Protein AF-A0A2S5E8S1-F1 (afdb_monomer)

Secondary structure (DSSP, 8-state):
-HHHHHHHHHHHHHHTT-HHHHHHHHHHHHTHHHHHHHHHH---THHHHHHHHHHHHHHHHGGG-SSHHHHHHHHHHHHTT------

Organism: NCBI:txid1122953

Foldseek 3Di:
DVVVVLVVVLVVQVVVPPVVSVVVNVVCVVCVVVVVVCVVPVDDCVVVVVLVVVLVVLVVVVPPPPDPVVSVVVSCVVPVPDDPDDD

pLDDT: mean 87.03, std 10.46, range [59.59, 97.81]

Radius of gyration: 21.5 Å; Cα contacts (8 Å, |Δi|>4): 27; chains: 1; bounding box: 50×13×66 Å

InterPro domains:
  IPR002560 Transposase IS204/IS1001/IS1096/IS1165, DDE domain [PF01610] (2-75)
  IPR047951 Transposase ISL3 [PTHR33498] (2-84)

Mean predicted aligned error: 7.82 Å

Sequence (87 aa):
YAAKYFKRWYEKVIESNIPEMIKAAKTLLNHIEGILLHIKTNISNGKIEGMNSKLRGFTKRAFGFKTLKNLKITIFIALGKLNLTPA

Structure (mmCIF, N/CA/C/O backbone):
data_AF-A0A2S5E8S1-F1
#
_entry.id   AF-A0A2S5E8S1-F1
#
loop_
_atom_site.group_PDB
_atom_site.id
_atom_site.type_symbol
_atom_site.label_atom_id
_atom_site.label_alt_id
_atom_site.label_comp_id
_atom_site.label_asym_id
_atom_site.label_entity_id
_atom_site.label_seq_id
_atom_site.pdbx_PDB_ins_code
_atom_site.Cartn_x
_atom_site.Cartn_y
_atom_site.Cartn_z
_atom_site.occupancy
_atom_site.B_iso_or_equiv
_atom_site.auth_seq_id
_atom_site.auth_comp_id
_atom_site.auth_asym_id
_atom_site.auth_atom_id
_atom_site.pdbx_PDB_model_num
ATOM 1 N N . TYR A 1 1 ? -21.497 0.188 -0.606 1.00 83.06 1 TYR A N 1
ATOM 2 C CA . TYR A 1 1 ? -21.501 -0.831 0.467 1.00 83.06 1 TYR A CA 1
ATOM 3 C C . TYR A 1 1 ? -20.131 -1.024 1.120 1.00 83.06 1 TYR A C 1
ATOM 5 O O . TYR A 1 1 ? -20.047 -0.819 2.323 1.00 83.06 1 TYR A O 1
ATOM 13 N N . ALA A 1 2 ? -19.056 -1.320 0.376 1.00 91.69 2 ALA A N 1
ATOM 14 C CA . ALA A 1 2 ? -17.712 -1.569 0.933 1.00 91.69 2 ALA A CA 1
ATOM 15 C C . ALA A 1 2 ? -17.177 -0.476 1.888 1.00 91.69 2 ALA A C 1
ATOM 17 O O . ALA A 1 2 ? -16.731 -0.794 2.986 1.00 91.69 2 ALA A O 1
ATOM 18 N N . ALA A 1 3 ? -17.317 0.809 1.537 1.00 94.31 3 ALA A N 1
ATOM 19 C CA . ALA A 1 3 ? -16.871 1.925 2.383 1.00 94.31 3 ALA A CA 1
ATOM 20 C C . ALA A 1 3 ? -17.526 1.934 3.780 1.00 94.31 3 ALA A C 1
ATOM 22 O O . ALA A 1 3 ? -16.871 2.215 4.780 1.00 94.31 3 ALA A O 1
ATOM 23 N N . LYS A 1 4 ? -18.813 1.566 3.863 1.00 96.06 4 LYS A N 1
ATOM 24 C CA . LYS A 1 4 ? -19.555 1.494 5.130 1.00 96.06 4 LYS A CA 1
ATOM 25 C C . LYS A 1 4 ? -19.028 0.367 6.022 1.00 96.06 4 LYS A C 1
ATOM 27 O O . LYS A 1 4 ? -18.903 0.555 7.228 1.00 96.06 4 LYS A O 1
ATOM 32 N N . TYR A 1 5 ? -18.702 -0.786 5.435 1.00 95.75 5 TYR A N 1
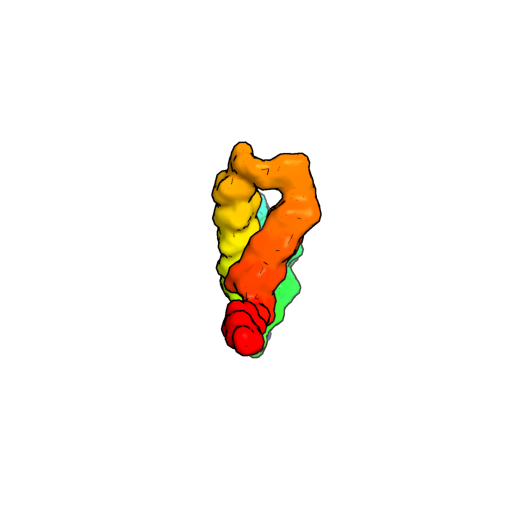ATOM 33 C CA . TYR A 1 5 ? -18.107 -1.901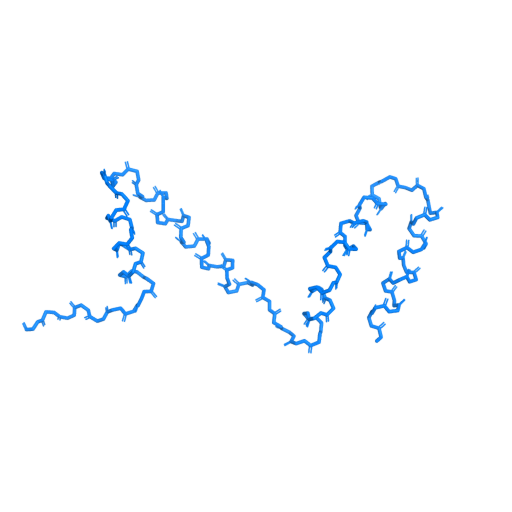 6.174 1.00 95.75 5 TYR A CA 1
ATOM 34 C C . TYR A 1 5 ? -16.705 -1.565 6.674 1.00 95.75 5 TYR A C 1
ATOM 36 O O . TYR A 1 5 ? -16.411 -1.840 7.836 1.00 95.75 5 TYR A O 1
ATOM 44 N N . PHE A 1 6 ? -15.883 -0.923 5.837 1.00 96.00 6 PHE A N 1
ATOM 45 C CA . PHE A 1 6 ? -14.554 -0.471 6.238 1.00 96.00 6 PHE A CA 1
ATOM 46 C C . PHE A 1 6 ? -14.624 0.517 7.403 1.00 96.00 6 PHE A C 1
ATOM 48 O O . PHE A 1 6 ? -13.950 0.302 8.402 1.00 96.00 6 PHE A O 1
ATOM 55 N N . LYS A 1 7 ? -15.494 1.535 7.326 1.00 96.31 7 LYS A N 1
ATOM 56 C CA . LYS A 1 7 ? -15.677 2.511 8.410 1.00 96.31 7 LYS A CA 1
ATOM 57 C C . LYS A 1 7 ? -16.037 1.833 9.736 1.00 96.31 7 LYS A C 1
ATOM 59 O O . LYS A 1 7 ? -15.356 2.046 10.731 1.00 96.31 7 LYS A O 1
ATOM 64 N N . ARG A 1 8 ? -17.044 0.950 9.725 1.00 97.12 8 ARG A N 1
ATOM 65 C CA . ARG A 1 8 ? -17.479 0.223 10.930 1.00 97.12 8 ARG A CA 1
ATOM 66 C C . ARG A 1 8 ? -16.375 -0.664 11.510 1.00 97.12 8 ARG A C 1
ATOM 68 O O . ARG A 1 8 ? -16.291 -0.839 12.718 1.00 97.12 8 ARG A O 1
ATOM 75 N N . TRP A 1 9 ? -15.577 -1.296 10.654 1.00 96.94 9 TRP A N 1
ATOM 76 C CA . TRP A 1 9 ? -14.449 -2.113 11.099 1.00 96.94 9 TRP A CA 1
ATOM 77 C C . TRP A 1 9 ? -13.316 -1.250 11.665 1.00 96.94 9 TRP A C 1
ATOM 79 O O . TRP A 1 9 ? -12.782 -1.577 12.718 1.00 96.94 9 TRP A O 1
ATOM 89 N N . TYR A 1 10 ? -12.998 -0.136 11.005 1.00 96.81 10 TYR A N 1
ATOM 90 C CA . TYR A 1 10 ? -11.970 0.806 11.436 1.00 96.81 10 TYR A CA 1
ATOM 91 C C . TYR A 1 10 ? -12.261 1.336 12.844 1.00 96.81 10 TYR A C 1
ATOM 93 O O . TYR A 1 10 ? -11.388 1.269 13.700 1.00 96.81 10 TYR A O 1
ATOM 101 N N . GLU A 1 11 ? -13.497 1.772 13.107 1.00 96.69 11 GLU A N 1
ATOM 102 C CA . GLU A 1 11 ? -13.940 2.235 14.434 1.00 96.69 11 GLU A CA 1
ATOM 103 C C . GLU A 1 11 ? -13.675 1.175 15.518 1.00 96.69 11 GLU A C 1
ATOM 105 O O . GLU A 1 11 ? -12.971 1.449 16.488 1.00 96.69 11 GLU A O 1
ATOM 110 N N . LYS A 1 12 ? -14.095 -0.076 15.282 1.00 97.31 12 LYS A N 1
ATOM 111 C CA . LYS A 1 12 ? -13.852 -1.196 16.210 1.00 97.31 12 LYS A CA 1
ATOM 112 C C . LYS A 1 12 ? -12.370 -1.477 16.462 1.00 97.31 12 LYS A C 1
ATOM 114 O O . LYS A 1 12 ? -12.002 -1.890 17.555 1.00 97.31 12 LYS A O 1
ATOM 119 N N . VAL A 1 13 ? -11.520 -1.309 15.449 1.00 97.00 13 VAL A N 1
ATOM 120 C CA . VAL A 1 13 ? -10.073 -1.539 15.577 1.00 97.00 13 VAL A CA 1
ATOM 121 C C . VAL A 1 13 ? -9.394 -0.429 16.373 1.00 97.00 13 VAL A C 1
ATOM 123 O O . VAL A 1 13 ? -8.477 -0.705 17.143 1.00 97.00 13 VAL A O 1
ATOM 126 N N . ILE A 1 14 ? -9.836 0.820 16.219 1.00 96.31 14 ILE A N 1
ATOM 127 C CA . ILE A 1 14 ? -9.335 1.919 17.049 1.00 96.31 14 ILE A CA 1
ATOM 128 C C . ILE A 1 14 ? -9.734 1.704 18.514 1.00 96.31 14 ILE A C 1
ATOM 130 O O . ILE A 1 14 ? -8.903 1.880 19.402 1.00 96.31 14 ILE A O 1
ATOM 134 N N . GLU A 1 15 ? -10.963 1.249 18.762 1.00 96.31 15 GLU A N 1
ATOM 135 C CA . GLU A 1 15 ? -11.468 0.942 20.108 1.00 96.31 15 GLU A CA 1
ATOM 136 C C . GLU A 1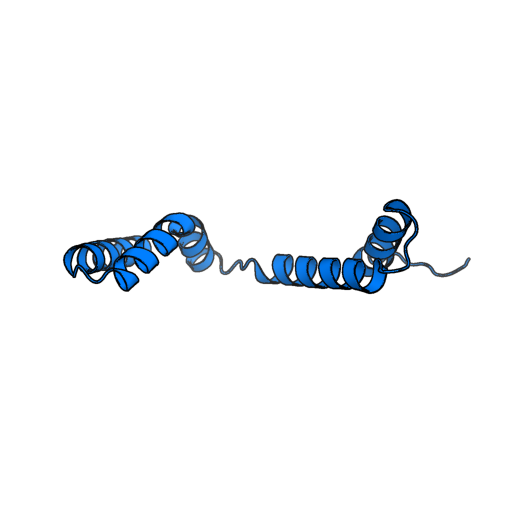 15 ? -10.764 -0.256 20.769 1.00 96.31 15 GLU A C 1
ATOM 138 O O . GLU A 1 15 ? -10.676 -0.318 21.994 1.00 96.31 15 GLU A O 1
ATOM 143 N N . SER A 1 16 ? -10.227 -1.201 19.988 1.00 94.56 16 SER A N 1
ATOM 144 C CA . SER A 1 16 ? -9.620 -2.419 20.538 1.00 94.56 16 SER A CA 1
ATOM 145 C C . SER A 1 16 ? -8.259 -2.198 21.205 1.00 94.56 16 SER A C 1
ATOM 147 O O . SER A 1 16 ? -7.770 -3.111 21.864 1.00 94.56 16 SER A O 1
ATOM 149 N N . ASN A 1 17 ? -7.622 -1.033 21.019 1.00 92.19 17 ASN A N 1
ATOM 150 C CA . ASN A 1 17 ? -6.300 -0.694 21.569 1.00 92.19 17 ASN A CA 1
ATOM 151 C C . ASN A 1 17 ? -5.180 -1.709 21.255 1.00 92.19 17 ASN A C 1
ATOM 153 O O . ASN A 1 17 ? -4.200 -1.800 21.988 1.00 92.19 17 ASN A O 1
ATOM 157 N N . ILE A 1 18 ? -5.289 -2.448 20.145 1.00 97.44 18 ILE A N 1
ATOM 158 C CA . ILE A 1 18 ? -4.240 -3.372 19.688 1.00 97.44 18 ILE A CA 1
ATOM 159 C C . ILE A 1 18 ? -3.315 -2.595 18.736 1.00 97.44 18 ILE A C 1
ATOM 161 O O . ILE A 1 18 ? -3.752 -2.268 17.624 1.00 97.44 18 ILE A O 1
ATOM 165 N N . PRO A 1 19 ? -2.064 -2.271 19.121 1.00 96.00 19 PRO A N 1
ATOM 166 C CA . PRO A 1 19 ? -1.204 -1.364 18.354 1.00 96.00 19 PRO A CA 1
ATOM 167 C C . PRO A 1 19 ? -0.981 -1.798 16.900 1.00 96.00 19 PRO A C 1
ATOM 169 O O . PRO A 1 19 ? -1.010 -0.972 15.982 1.00 96.00 19 PRO A O 1
ATOM 172 N N . GLU A 1 20 ? -0.811 -3.097 16.669 1.00 97.50 20 GLU A N 1
ATOM 173 C CA . GLU A 1 20 ? -0.585 -3.699 15.355 1.00 97.50 20 GLU A CA 1
ATOM 174 C C . GLU A 1 20 ? -1.815 -3.552 14.456 1.00 97.50 20 GLU A C 1
ATOM 176 O O . GLU A 1 20 ? -1.696 -3.198 13.280 1.00 97.50 20 GLU A O 1
ATOM 181 N N . MET A 1 21 ? -3.006 -3.758 15.022 1.00 97.38 21 MET A N 1
ATOM 182 C CA . MET A 1 21 ? -4.270 -3.614 14.302 1.00 97.38 21 MET A CA 1
ATOM 183 C C . MET A 1 21 ? -4.548 -2.150 13.975 1.00 97.38 21 MET A C 1
ATOM 185 O O . MET A 1 21 ? -4.926 -1.838 12.847 1.00 97.38 21 MET A O 1
ATOM 189 N N . ILE A 1 22 ? -4.285 -1.238 14.913 1.00 97.75 22 ILE A N 1
ATOM 190 C CA . ILE A 1 22 ? -4.408 0.207 14.687 1.00 97.75 22 ILE A CA 1
ATOM 191 C C . ILE A 1 22 ? -3.469 0.653 13.563 1.00 97.75 22 ILE A C 1
ATOM 193 O O . ILE A 1 22 ? -3.871 1.417 12.683 1.00 97.75 22 ILE A O 1
ATOM 197 N N . LYS A 1 23 ? -2.225 0.159 13.553 1.00 97.81 23 LYS A N 1
ATOM 198 C CA . LYS A 1 23 ? -1.270 0.434 12.475 1.00 97.81 23 LYS A CA 1
ATOM 199 C C . LYS A 1 23 ? -1.804 -0.054 11.128 1.00 97.81 23 LYS A C 1
ATOM 201 O O . LYS A 1 23 ? -1.823 0.726 10.177 1.00 97.81 23 LYS A O 1
ATOM 206 N N . ALA A 1 24 ? -2.288 -1.294 11.057 1.00 97.19 24 ALA A N 1
ATOM 207 C CA . ALA A 1 24 ? -2.872 -1.847 9.837 1.00 97.19 24 ALA A CA 1
ATOM 208 C C . ALA A 1 24 ? -4.096 -1.041 9.363 1.00 97.19 24 ALA A C 1
ATOM 210 O O . ALA A 1 24 ? -4.199 -0.708 8.182 1.00 97.19 24 ALA A O 1
ATOM 211 N N . ALA A 1 25 ? -4.989 -0.662 10.278 1.00 97.19 25 ALA A N 1
ATOM 212 C CA . ALA A 1 25 ? -6.169 0.141 9.976 1.00 97.19 25 ALA A CA 1
ATOM 213 C C . ALA A 1 25 ? -5.800 1.520 9.410 1.00 97.19 25 ALA A C 1
ATOM 215 O O . ALA A 1 25 ? -6.380 1.943 8.409 1.00 97.19 25 ALA A O 1
ATOM 216 N N . LYS A 1 26 ? -4.793 2.192 9.985 1.00 96.94 26 LYS A N 1
ATOM 217 C CA . LYS A 1 26 ? -4.261 3.463 9.461 1.00 96.94 26 LYS A CA 1
ATOM 218 C C . LYS A 1 26 ? -3.648 3.298 8.069 1.00 96.94 26 LYS A C 1
ATOM 220 O O . LYS A 1 26 ? -3.902 4.120 7.193 1.00 96.94 26 LYS A O 1
ATOM 225 N N . THR A 1 27 ? -2.890 2.226 7.835 1.00 97.62 27 THR A N 1
ATOM 226 C CA . THR A 1 27 ? -2.350 1.921 6.501 1.00 97.62 27 THR A CA 1
ATOM 227 C C . THR A 1 27 ? -3.467 1.723 5.479 1.00 97.62 27 THR A C 1
ATOM 229 O O . THR A 1 27 ? -3.407 2.297 4.395 1.00 97.62 27 THR A O 1
ATOM 232 N N . LEU A 1 28 ? -4.509 0.962 5.818 1.00 96.69 28 LEU 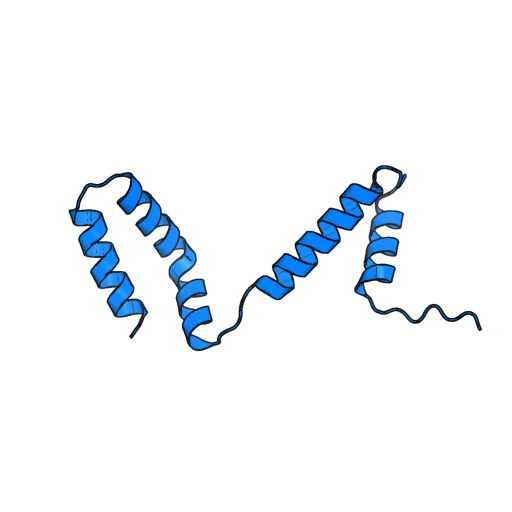A N 1
ATOM 233 C CA . LEU A 1 28 ? -5.650 0.763 4.925 1.00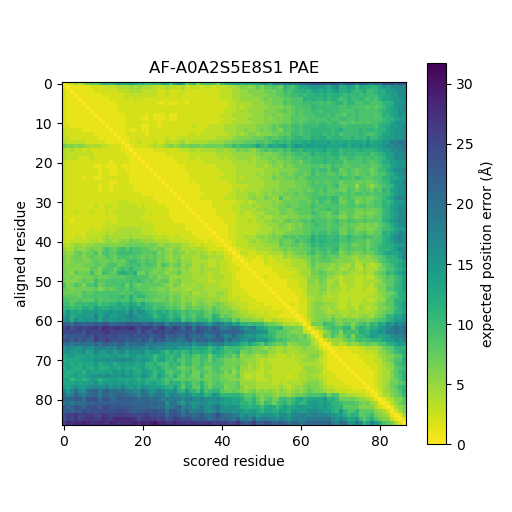 96.69 28 LEU A CA 1
ATOM 234 C C . LEU A 1 28 ? -6.415 2.065 4.673 1.00 96.69 28 LEU A C 1
ATOM 236 O O . LEU A 1 28 ? -6.813 2.311 3.538 1.00 96.69 28 LEU A O 1
ATOM 240 N N . LEU A 1 29 ? -6.581 2.912 5.693 1.00 96.81 29 LEU A N 1
ATOM 241 C CA . LEU A 1 29 ? -7.231 4.215 5.557 1.00 96.81 29 LEU A CA 1
ATOM 242 C C . LEU A 1 29 ? -6.487 5.110 4.554 1.00 96.81 29 LEU A C 1
ATOM 244 O O . LEU A 1 29 ? -7.126 5.693 3.684 1.00 96.81 29 LEU A O 1
ATOM 248 N N . ASN A 1 30 ? -5.152 5.143 4.604 1.00 97.31 30 ASN A N 1
ATOM 249 C CA . ASN A 1 30 ? -4.327 5.911 3.659 1.00 97.31 30 ASN A CA 1
ATOM 250 C C . ASN A 1 30 ? -4.474 5.454 2.195 1.00 97.31 30 ASN A C 1
ATOM 252 O O . ASN A 1 30 ? -4.144 6.205 1.280 1.00 97.31 30 ASN A O 1
ATOM 256 N N . HIS A 1 31 ? -4.953 4.229 1.959 1.00 95.12 31 HIS A N 1
ATOM 257 C CA . HIS A 1 31 ? -5.112 3.643 0.624 1.00 95.12 31 HIS A CA 1
ATOM 258 C C . HIS A 1 31 ? -6.570 3.311 0.275 1.00 95.12 31 HIS A C 1
ATOM 260 O O . HIS A 1 31 ? -6.832 2.659 -0.741 1.00 95.12 31 HIS A O 1
ATOM 266 N N . ILE A 1 32 ? -7.532 3.754 1.090 1.00 95.25 32 ILE A N 1
ATOM 267 C CA . ILE A 1 32 ? -8.917 3.282 1.005 1.00 95.25 32 ILE A CA 1
ATOM 268 C C . ILE A 1 32 ? -9.585 3.647 -0.320 1.00 95.25 32 ILE A C 1
ATOM 270 O O . ILE A 1 32 ? -10.345 2.847 -0.859 1.00 95.25 32 ILE A O 1
ATOM 274 N N . GLU A 1 33 ? -9.268 4.812 -0.885 1.00 93.44 33 GLU A N 1
ATOM 275 C CA . GLU A 1 33 ? -9.819 5.251 -2.170 1.00 93.44 33 GLU A CA 1
ATOM 276 C C . GLU A 1 33 ? -9.462 4.276 -3.295 1.00 93.44 33 GLU A C 1
ATOM 278 O O . GLU A 1 33 ? -10.342 3.822 -4.028 1.00 93.44 33 GLU A O 1
ATOM 283 N N . GLY A 1 34 ? -8.188 3.880 -3.379 1.00 92.69 34 GLY A N 1
ATOM 284 C CA . GLY A 1 34 ? -7.713 2.911 -4.364 1.00 92.69 34 GLY A CA 1
ATOM 285 C C . GLY A 1 34 ? -8.333 1.528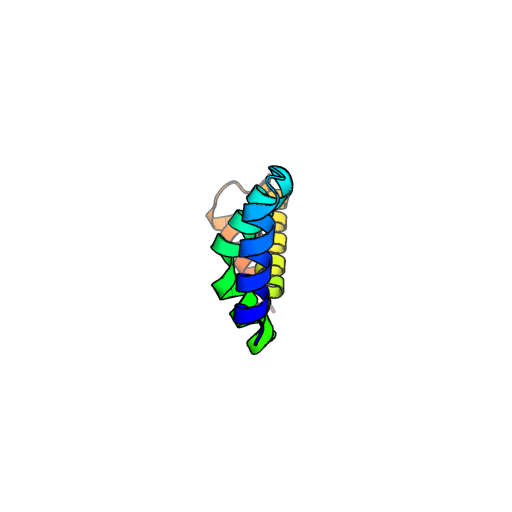 -4.166 1.00 92.69 34 GLY A C 1
ATOM 286 O O . GLY A 1 34 ? -8.740 0.890 -5.136 1.00 92.69 34 GLY A O 1
ATOM 287 N N . ILE A 1 35 ? -8.482 1.088 -2.913 1.00 93.69 35 ILE A N 1
ATOM 288 C CA . ILE A 1 35 ? -9.121 -0.193 -2.573 1.00 93.69 35 ILE A CA 1
ATOM 289 C C . ILE A 1 35 ? -10.597 -0.192 -3.000 1.00 93.69 35 ILE A C 1
ATOM 291 O O . ILE A 1 35 ? -11.064 -1.136 -3.638 1.00 93.69 35 ILE A O 1
ATOM 295 N N . LEU A 1 36 ? -11.339 0.875 -2.695 1.00 94.25 36 LEU A N 1
ATOM 296 C CA . LEU A 1 36 ? -12.748 1.003 -3.072 1.00 94.25 36 LEU A CA 1
ATOM 297 C C . LEU A 1 36 ? -12.928 1.100 -4.590 1.00 94.25 36 LEU A C 1
ATOM 299 O O . LEU A 1 36 ? -13.856 0.500 -5.141 1.00 94.25 36 LEU A O 1
ATOM 303 N N . LEU A 1 37 ? -12.034 1.819 -5.272 1.00 93.69 37 LEU A N 1
ATOM 304 C CA . LEU A 1 37 ? -12.038 1.913 -6.727 1.00 93.69 37 LEU A CA 1
ATOM 305 C C . LEU A 1 37 ? -11.749 0.555 -7.372 1.00 93.69 37 LEU A C 1
ATOM 307 O O . LEU A 1 37 ? -12.434 0.183 -8.327 1.00 93.69 37 LEU A O 1
ATOM 311 N N . HIS A 1 38 ? -10.797 -0.208 -6.833 1.00 92.94 38 HIS A N 1
ATOM 312 C CA . HIS A 1 38 ? -10.505 -1.564 -7.291 1.00 92.94 38 HIS A CA 1
ATOM 313 C C . HIS A 1 38 ? -11.725 -2.480 -7.146 1.00 92.94 38 HIS A C 1
ATOM 315 O O . HIS A 1 38 ? -12.100 -3.130 -8.115 1.00 92.94 38 HIS A O 1
ATOM 321 N N . ILE A 1 39 ? -12.416 -2.458 -5.999 1.00 92.75 39 ILE A N 1
ATOM 322 C CA . ILE A 1 39 ? -13.649 -3.243 -5.792 1.00 92.75 39 ILE A CA 1
ATOM 323 C C . ILE A 1 39 ? -14.716 -2.903 -6.847 1.00 92.75 39 ILE A C 1
ATOM 325 O O . ILE A 1 39 ? -15.446 -3.783 -7.293 1.00 92.75 39 ILE A O 1
ATOM 329 N N . LYS A 1 40 ? -14.817 -1.631 -7.257 1.00 93.31 40 LYS A N 1
ATOM 330 C CA . LYS A 1 40 ? -15.801 -1.182 -8.254 1.00 93.31 40 LYS A CA 1
ATOM 331 C C . LYS A 1 40 ? -15.410 -1.529 -9.694 1.00 93.31 40 LYS A C 1
ATOM 333 O O . LYS A 1 40 ? -16.276 -1.841 -10.503 1.00 93.31 40 LYS A O 1
ATOM 338 N N . THR A 1 41 ? -14.135 -1.382 -10.032 1.00 93.56 41 THR A N 1
ATOM 339 C CA . THR A 1 41 ? -13.653 -1.397 -11.426 1.00 93.56 41 THR A CA 1
ATOM 340 C C . THR A 1 41 ? -12.930 -2.683 -11.807 1.00 93.56 41 THR A C 1
ATOM 342 O O . THR A 1 41 ? -12.713 -2.934 -12.988 1.00 93.56 41 THR A O 1
ATOM 345 N N . ASN A 1 42 ? -12.529 -3.482 -10.816 1.00 90.25 42 ASN A N 1
ATOM 346 C CA . ASN A 1 42 ? -11.637 -4.633 -10.937 1.00 90.25 42 ASN A CA 1
ATOM 347 C C . ASN A 1 42 ? -10.281 -4.304 -11.603 1.00 90.25 42 ASN A C 1
ATOM 349 O O . ASN A 1 42 ? -9.578 -5.183 -12.103 1.00 90.25 42 ASN A O 1
ATOM 353 N N . ILE A 1 43 ? -9.894 -3.024 -11.622 1.00 89.94 43 ILE A N 1
ATOM 354 C CA . ILE A 1 43 ? -8.615 -2.572 -12.172 1.00 89.94 43 ILE A CA 1
ATOM 355 C C . ILE A 1 43 ? -7.551 -2.744 -11.098 1.00 89.94 43 ILE A C 1
ATOM 357 O O . ILE A 1 43 ? -7.639 -2.131 -10.036 1.00 89.94 43 ILE A O 1
ATOM 361 N N . SER A 1 44 ? -6.542 -3.570 -11.363 1.00 86.75 44 SER A N 1
ATOM 362 C CA . SER A 1 44 ? -5.399 -3.752 -10.469 1.00 86.75 44 SER A CA 1
ATOM 363 C C . SER A 1 44 ? -4.150 -3.052 -11.004 1.00 86.75 44 SER A C 1
ATOM 365 O O . SER A 1 44 ? -3.931 -2.952 -12.215 1.00 86.75 44 SER A O 1
ATOM 367 N N . ASN A 1 45 ? -3.267 -2.647 -10.088 1.00 86.00 45 ASN A N 1
ATOM 368 C CA . ASN A 1 45 ? -1.928 -2.167 -10.435 1.00 86.00 45 ASN A CA 1
ATOM 369 C C . ASN A 1 45 ? -0.999 -3.285 -10.938 1.00 86.00 45 ASN A C 1
ATOM 371 O O . ASN A 1 45 ? 0.124 -2.994 -11.343 1.00 86.00 45 ASN A O 1
ATOM 375 N N . GLY A 1 46 ? -1.453 -4.543 -11.001 1.00 88.12 46 GLY A N 1
ATOM 376 C CA . GLY A 1 46 ? -0.609 -5.691 -11.343 1.00 88.12 46 GLY A CA 1
ATOM 377 C C . GLY A 1 46 ? 0.074 -5.577 -12.711 1.00 88.12 46 GLY A C 1
ATOM 378 O O . GLY A 1 46 ? 1.231 -5.963 -12.864 1.00 88.12 46 GLY A O 1
ATOM 379 N N . LYS A 1 47 ? -0.584 -4.971 -13.713 1.00 86.50 47 LYS A N 1
ATOM 380 C CA . LYS A 1 47 ? 0.053 -4.701 -15.020 1.00 86.50 47 LYS A CA 1
ATOM 381 C C . LYS A 1 47 ? 1.219 -3.710 -14.897 1.00 86.50 47 LYS A C 1
ATOM 383 O O . LYS A 1 47 ? 2.271 -3.921 -15.501 1.00 86.50 47 LYS A O 1
ATOM 388 N N . ILE A 1 48 ? 1.040 -2.655 -14.102 1.00 88.75 48 ILE A N 1
ATOM 389 C CA . ILE A 1 48 ? 2.053 -1.620 -13.852 1.00 88.75 48 ILE A CA 1
ATOM 390 C C . ILE A 1 48 ? 3.203 -2.205 -13.022 1.00 88.75 48 ILE A C 1
ATOM 392 O O . ILE A 1 48 ? 4.369 -2.008 -13.355 1.00 88.75 48 ILE A O 1
ATOM 396 N N . GLU A 1 49 ? 2.902 -2.992 -11.992 1.00 89.75 49 GLU A N 1
ATOM 397 C CA . GLU A 1 49 ? 3.896 -3.684 -11.163 1.00 89.75 49 GLU A CA 1
ATOM 398 C C . GLU A 1 49 ? 4.715 -4.702 -11.963 1.00 89.75 49 GLU A C 1
ATOM 400 O O . GLU A 1 49 ? 5.939 -4.779 -11.814 1.00 89.75 49 GLU A O 1
ATOM 405 N N . GLY A 1 50 ? 4.068 -5.439 -12.870 1.00 89.88 50 GLY A N 1
ATOM 406 C CA . GLY A 1 50 ? 4.743 -6.332 -13.808 1.00 89.88 50 GLY A CA 1
ATOM 407 C C . GLY A 1 50 ? 5.703 -5.574 -14.728 1.00 89.88 50 GLY A C 1
ATOM 408 O O . GLY A 1 50 ? 6.838 -6.009 -14.945 1.00 89.88 50 GLY A O 1
ATOM 409 N N . MET A 1 51 ? 5.294 -4.403 -15.223 1.00 88.62 51 MET A N 1
ATOM 410 C CA . MET A 1 51 ? 6.168 -3.523 -16.001 1.00 88.62 51 MET A CA 1
ATOM 411 C C . MET A 1 51 ? 7.346 -3.006 -15.161 1.00 88.62 51 MET A C 1
ATOM 413 O O . MET A 1 51 ? 8.493 -3.110 -15.597 1.00 88.62 51 MET A O 1
ATOM 417 N N . ASN A 1 52 ? 7.099 -2.542 -13.935 1.00 89.62 52 ASN A N 1
ATOM 418 C CA . ASN A 1 52 ? 8.139 -2.081 -13.009 1.00 89.62 52 ASN A CA 1
ATOM 419 C C . ASN A 1 52 ? 9.145 -3.189 -12.665 1.00 89.62 52 ASN A C 1
ATOM 421 O O . ASN A 1 52 ? 10.352 -2.945 -12.612 1.00 89.62 52 ASN A O 1
ATOM 425 N N . SER A 1 53 ? 8.674 -4.424 -12.495 1.00 90.94 53 SER A N 1
ATOM 426 C CA . SER A 1 53 ? 9.530 -5.594 -12.278 1.00 90.94 53 SER A CA 1
ATOM 427 C C . SER A 1 53 ? 10.417 -5.885 -13.492 1.00 90.94 53 SER A C 1
ATOM 429 O O . SER A 1 53 ? 11.620 -6.110 -13.331 1.00 90.94 53 SER A O 1
ATOM 431 N N . LYS A 1 54 ? 9.874 -5.805 -14.717 1.00 87.81 54 LYS A N 1
ATOM 432 C CA . LYS A 1 54 ? 10.666 -5.935 -15.954 1.00 87.81 54 LYS A CA 1
ATOM 433 C C . LYS A 1 54 ? 11.718 -4.832 -16.071 1.00 87.81 54 LYS A C 1
ATOM 435 O O . LYS A 1 54 ? 12.875 -5.144 -16.350 1.00 87.81 54 LYS A O 1
ATOM 440 N N . LEU A 1 55 ? 11.349 -3.578 -15.799 1.00 86.38 55 LEU A N 1
ATOM 441 C CA . LEU A 1 55 ? 12.269 -2.433 -15.775 1.00 86.38 55 LEU A CA 1
ATOM 442 C C . LEU A 1 55 ? 13.421 -2.656 -14.794 1.00 86.38 55 LEU A C 1
ATOM 444 O O . LEU A 1 55 ? 14.583 -2.531 -15.180 1.00 86.38 55 LEU A O 1
ATOM 448 N N . ARG A 1 56 ? 13.118 -3.087 -13.564 1.00 85.94 56 ARG A N 1
ATOM 449 C CA . ARG A 1 56 ? 14.136 -3.451 -12.568 1.00 85.94 56 ARG A CA 1
ATOM 450 C C . ARG A 1 56 ? 15.024 -4.610 -13.040 1.00 85.94 56 ARG A C 1
ATOM 452 O O . ARG A 1 56 ? 16.209 -4.651 -12.731 1.00 85.94 56 ARG A O 1
ATOM 459 N N . GLY A 1 57 ? 14.476 -5.552 -13.805 1.00 85.56 57 GLY A N 1
ATOM 460 C CA . GLY A 1 57 ? 15.251 -6.603 -14.464 1.00 85.56 57 GLY A CA 1
ATOM 461 C C . GLY A 1 57 ? 16.244 -6.052 -15.494 1.00 85.56 57 GLY A C 1
ATOM 462 O O . GLY A 1 57 ? 17.394 -6.484 -15.521 1.00 85.56 57 GLY A O 1
ATOM 463 N N . PHE A 1 58 ? 15.840 -5.070 -16.306 1.00 83.50 58 PHE A N 1
ATOM 464 C CA . PHE A 1 58 ? 16.745 -4.401 -17.249 1.00 83.50 58 PHE A CA 1
ATOM 465 C C . PHE A 1 58 ? 17.829 -3.597 -16.534 1.00 83.50 58 PHE A C 1
ATOM 467 O O . PHE A 1 58 ? 18.983 -3.687 -16.938 1.00 83.50 58 PHE A O 1
ATOM 474 N N . THR A 1 59 ? 17.504 -2.882 -15.453 1.00 79.50 59 THR A N 1
ATOM 475 C CA . THR A 1 59 ? 18.512 -2.150 -14.665 1.00 79.50 59 THR A CA 1
ATOM 476 C C . THR A 1 59 ? 19.471 -3.076 -13.921 1.00 79.50 59 THR A C 1
ATOM 478 O O . THR A 1 59 ? 20.633 -2.732 -13.757 1.00 79.50 59 THR A O 1
ATOM 481 N N . LYS A 1 60 ? 19.042 -4.275 -13.515 1.00 80.06 60 LYS A N 1
ATOM 482 C CA . LYS A 1 60 ? 19.962 -5.302 -13.000 1.00 80.06 60 LYS A CA 1
ATOM 483 C C . LYS A 1 60 ? 20.834 -5.888 -14.109 1.00 80.06 60 LYS A C 1
ATOM 485 O O . LYS A 1 60 ? 22.025 -6.039 -13.924 1.00 80.06 60 LYS A O 1
ATOM 490 N N . ARG A 1 61 ? 20.300 -6.183 -15.296 1.00 71.69 61 ARG A N 1
ATOM 491 C CA . ARG A 1 61 ? 21.141 -6.621 -16.433 1.00 71.69 61 ARG A CA 1
ATOM 492 C C . ARG A 1 61 ? 22.086 -5.522 -16.934 1.00 71.69 61 ARG A C 1
ATOM 494 O O . ARG A 1 61 ? 23.076 -5.817 -17.592 1.00 71.69 61 ARG A O 1
ATOM 501 N N . ALA A 1 62 ? 21.800 -4.270 -16.589 1.00 68.19 62 ALA A N 1
ATOM 502 C CA . ALA A 1 62 ? 22.576 -3.095 -16.945 1.00 68.19 62 ALA A CA 1
ATOM 503 C C . ALA A 1 62 ? 23.925 -2.951 -16.237 1.00 68.19 62 ALA A C 1
ATOM 505 O O . ALA A 1 62 ? 24.573 -1.937 -16.481 1.00 68.19 62 ALA A O 1
ATOM 506 N N . PHE A 1 63 ? 24.383 -3.899 -15.407 1.00 59.59 63 PHE A N 1
ATOM 507 C CA . PHE A 1 63 ? 25.690 -3.802 -14.731 1.00 59.59 63 PHE A CA 1
ATOM 508 C C . PHE A 1 63 ? 26.893 -3.574 -15.689 1.00 59.59 63 PHE A C 1
ATOM 510 O O . PHE A 1 63 ? 27.984 -3.288 -15.213 1.00 59.59 63 PHE A O 1
ATOM 517 N N . GLY A 1 64 ? 26.707 -3.624 -17.021 1.00 61.75 64 GLY A N 1
ATOM 518 C CA . GLY A 1 64 ? 27.681 -3.195 -18.040 1.00 61.75 64 GLY A CA 1
ATOM 519 C C . GLY A 1 64 ? 27.280 -2.010 -18.946 1.00 61.75 64 GLY A C 1
ATOM 520 O O . GLY A 1 64 ? 28.036 -1.671 -19.859 1.00 61.75 64 GLY A O 1
ATOM 521 N N . PHE A 1 65 ? 26.120 -1.358 -18.766 1.00 64.94 65 PHE A N 1
ATOM 522 C CA . PHE A 1 65 ? 25.757 -0.193 -19.588 1.00 64.94 65 PHE A CA 1
ATOM 523 C C . PHE A 1 65 ? 26.543 1.042 -19.143 1.00 64.94 65 PHE A C 1
ATOM 525 O O . PHE A 1 65 ? 26.270 1.637 -18.107 1.00 64.94 65 PHE A O 1
ATOM 532 N N . LYS A 1 66 ? 27.476 1.482 -19.993 1.00 63.94 66 LYS A N 1
ATOM 533 C CA . LYS A 1 66 ? 28.310 2.673 -19.760 1.00 63.94 66 LYS A CA 1
ATOM 534 C C . LYS A 1 66 ? 27.517 3.990 -19.674 1.00 63.94 66 LYS A C 1
ATOM 536 O O . LYS A 1 66 ? 28.057 4.984 -19.209 1.00 63.94 66 LYS A O 1
ATOM 541 N N . THR A 1 67 ? 26.259 4.028 -20.142 1.00 74.88 67 THR A N 1
ATOM 542 C CA . THR A 1 67 ? 25.414 5.238 -20.143 1.00 74.88 67 THR A CA 1
ATOM 543 C C . THR A 1 67 ? 23.921 4.936 -19.951 1.00 74.88 67 THR A C 1
ATOM 545 O O . THR A 1 67 ? 23.411 3.899 -20.384 1.00 74.88 67 THR A O 1
ATOM 548 N N . LEU A 1 68 ? 23.179 5.903 -19.390 1.00 80.50 68 LEU A N 1
ATOM 549 C CA . LEU A 1 68 ? 21.712 5.868 -19.262 1.00 80.50 68 LEU A CA 1
ATOM 550 C C . LEU A 1 68 ? 20.998 5.750 -20.623 1.00 80.50 68 LEU A C 1
ATOM 552 O O . LEU A 1 68 ? 19.907 5.184 -20.714 1.00 80.50 68 LEU A O 1
ATOM 556 N N . LYS A 1 69 ? 21.617 6.264 -21.693 1.00 82.62 69 LYS A N 1
ATOM 557 C CA . LYS A 1 69 ? 21.097 6.186 -23.065 1.00 82.62 69 LYS A CA 1
ATOM 558 C C . LYS A 1 69 ? 20.923 4.731 -23.514 1.00 82.62 69 LYS A C 1
ATOM 560 O O . LYS A 1 69 ? 19.867 4.385 -24.037 1.00 82.62 69 LYS A O 1
ATOM 565 N N . ASN A 1 70 ? 21.903 3.871 -23.237 1.00 81.25 70 ASN A N 1
ATOM 566 C CA . ASN A 1 70 ? 21.859 2.460 -23.635 1.00 81.25 70 ASN A CA 1
ATOM 567 C C . ASN A 1 70 ? 20.791 1.670 -22.861 1.00 81.25 70 ASN A C 1
ATOM 569 O O . ASN A 1 70 ? 20.106 0.821 -23.434 1.00 81.25 70 ASN A O 1
ATOM 573 N N . LEU A 1 71 ? 20.581 2.007 -21.585 1.00 83.06 71 LEU A N 1
ATOM 574 C CA . LEU A 1 71 ? 19.482 1.456 -20.793 1.00 83.06 71 LEU A CA 1
ATOM 575 C C . LEU A 1 71 ? 18.115 1.853 -21.376 1.00 83.06 71 LEU A C 1
ATOM 577 O O . LEU A 1 71 ? 17.260 0.986 -21.549 1.00 83.06 71 LEU A O 1
ATOM 581 N N . LYS A 1 72 ? 17.916 3.134 -21.727 1.00 83.94 72 LYS A N 1
ATOM 582 C CA . LYS A 1 72 ? 16.669 3.606 -22.358 1.00 83.94 72 LYS A CA 1
ATOM 583 C C . LYS A 1 72 ? 16.386 2.859 -23.661 1.00 83.94 72 LYS A C 1
ATOM 585 O O . LYS A 1 72 ? 15.287 2.341 -23.820 1.00 83.94 72 LYS A O 1
ATOM 590 N N . ILE A 1 73 ? 17.377 2.746 -24.549 1.00 84.56 73 ILE A N 1
ATOM 591 C CA . ILE A 1 73 ? 17.246 2.009 -25.818 1.00 84.56 73 ILE A CA 1
ATOM 592 C C . ILE A 1 73 ? 16.845 0.553 -25.560 1.00 84.56 73 ILE A C 1
ATOM 594 O O . ILE A 1 73 ? 15.883 0.073 -26.148 1.00 84.56 73 ILE A O 1
ATOM 598 N N . THR A 1 74 ? 17.513 -0.128 -24.627 1.00 81.88 74 THR A N 1
ATOM 599 C CA . THR A 1 74 ? 17.201 -1.524 -24.275 1.00 81.88 74 THR A CA 1
ATOM 600 C C . THR A 1 74 ? 15.767 -1.681 -23.771 1.00 81.88 74 THR A C 1
ATOM 602 O O . THR A 1 74 ? 15.069 -2.614 -24.164 1.00 81.88 74 THR A O 1
ATOM 605 N N . ILE A 1 75 ? 15.303 -0.758 -22.925 1.00 84.75 75 ILE A N 1
ATOM 606 C CA . ILE A 1 75 ? 13.924 -0.741 -22.429 1.00 84.75 75 ILE A CA 1
ATOM 607 C C . ILE A 1 75 ? 12.935 -0.540 -23.585 1.00 84.75 75 ILE A C 1
ATOM 609 O O . ILE A 1 75 ? 11.958 -1.282 -23.674 1.00 84.75 75 ILE A O 1
ATOM 613 N N . PHE A 1 76 ? 13.190 0.419 -24.482 1.00 86.06 76 PHE A N 1
ATOM 614 C CA . PHE A 1 76 ? 12.333 0.673 -25.644 1.00 86.06 76 PHE A CA 1
ATOM 615 C C . PHE A 1 76 ? 12.292 -0.513 -26.610 1.00 86.06 76 PHE A C 1
ATOM 617 O O . PHE A 1 76 ? 11.212 -0.879 -27.058 1.00 86.06 76 PHE A O 1
ATOM 624 N N . ILE A 1 77 ? 13.425 -1.162 -26.879 1.00 81.88 77 ILE A N 1
ATOM 625 C CA . ILE A 1 77 ? 13.475 -2.370 -27.713 1.00 81.88 77 ILE A CA 1
ATOM 626 C C . ILE A 1 77 ? 12.667 -3.499 -27.063 1.00 81.88 77 ILE A C 1
ATOM 628 O O . ILE A 1 77 ? 11.826 -4.118 -27.709 1.00 81.88 77 ILE A O 1
ATOM 632 N N . ALA A 1 78 ? 12.878 -3.749 -25.771 1.00 80.62 78 ALA A N 1
ATOM 633 C CA . ALA A 1 78 ? 12.291 -4.905 -25.107 1.00 80.62 78 ALA A CA 1
ATOM 634 C C . ALA A 1 78 ? 10.806 -4.740 -24.733 1.00 80.62 78 ALA A C 1
ATOM 636 O O . ALA A 1 78 ? 10.093 -5.737 -24.620 1.00 80.62 78 ALA A O 1
ATOM 637 N N . LEU A 1 79 ? 10.333 -3.510 -24.502 1.00 81.38 79 LEU A N 1
ATOM 638 C CA . LEU A 1 79 ? 8.943 -3.229 -24.109 1.00 81.38 79 LEU A CA 1
ATOM 639 C C . LEU A 1 79 ? 8.114 -2.564 -25.214 1.00 81.38 79 LEU A C 1
ATOM 641 O O . LEU A 1 79 ? 6.890 -2.667 -25.186 1.00 81.38 79 LEU A O 1
ATOM 645 N N . GLY A 1 80 ? 8.751 -1.898 -26.176 1.00 79.94 80 GLY A N 1
ATOM 646 C CA . GLY A 1 80 ? 8.084 -1.089 -27.200 1.00 79.94 80 GLY A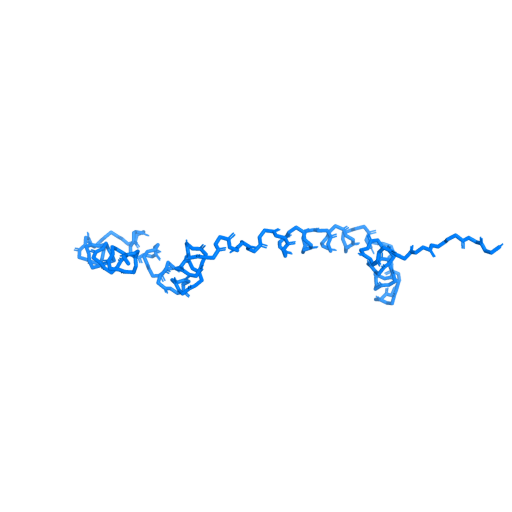 CA 1
ATOM 647 C C . GLY A 1 80 ? 7.535 -1.868 -28.393 1.00 79.94 80 GLY A C 1
ATOM 648 O O . GLY A 1 80 ? 6.946 -1.246 -29.268 1.00 79.94 80 GLY A O 1
ATOM 649 N N . LYS A 1 81 ? 7.708 -3.202 -28.442 1.00 68.94 81 LYS A N 1
ATOM 650 C CA . LYS A 1 81 ? 7.303 -4.057 -29.580 1.00 68.94 81 LYS A CA 1
ATOM 651 C C . LYS A 1 81 ? 7.773 -3.499 -30.935 1.00 68.94 81 LYS A C 1
ATOM 653 O O . LYS A 1 81 ? 7.030 -3.504 -31.911 1.00 68.94 81 LYS A O 1
ATOM 658 N N . LEU A 1 82 ? 8.995 -2.971 -30.978 1.00 72.19 82 LEU A N 1
ATOM 659 C CA . LEU A 1 82 ? 9.566 -2.428 -32.205 1.00 72.19 82 LEU A CA 1
ATOM 660 C C . LEU A 1 82 ? 9.898 -3.589 -33.151 1.00 72.19 82 LEU A C 1
ATOM 662 O O . LEU A 1 82 ? 10.651 -4.490 -32.783 1.00 72.19 82 LEU A O 1
ATOM 666 N N . ASN A 1 83 ? 9.342 -3.567 -34.363 1.00 66.12 83 ASN A N 1
ATOM 667 C CA . ASN A 1 83 ? 9.735 -4.494 -35.421 1.00 66.12 83 ASN A CA 1
ATOM 668 C C . ASN A 1 83 ? 11.111 -4.075 -35.942 1.00 66.12 83 ASN A C 1
ATOM 670 O O . ASN A 1 83 ? 11.236 -3.100 -36.675 1.00 66.12 83 ASN A O 1
ATOM 674 N N . LEU A 1 84 ? 12.143 -4.805 -35.521 1.00 69.56 84 LEU A N 1
ATOM 675 C CA . LEU A 1 84 ? 13.533 -4.596 -35.934 1.00 69.56 84 LEU A CA 1
ATOM 676 C C . LEU A 1 84 ? 13.933 -5.535 -37.082 1.00 69.56 84 LEU A C 1
ATOM 678 O O . LEU A 1 84 ? 15.084 -5.957 -37.156 1.00 69.56 84 LEU A O 1
ATOM 682 N N . THR A 1 85 ? 12.991 -5.908 -37.951 1.00 67.88 85 THR A N 1
ATOM 683 C CA . THR A 1 85 ? 13.316 -6.654 -39.173 1.00 67.88 85 THR A CA 1
ATOM 684 C C . THR A 1 85 ? 14.263 -5.813 -40.029 1.00 67.88 85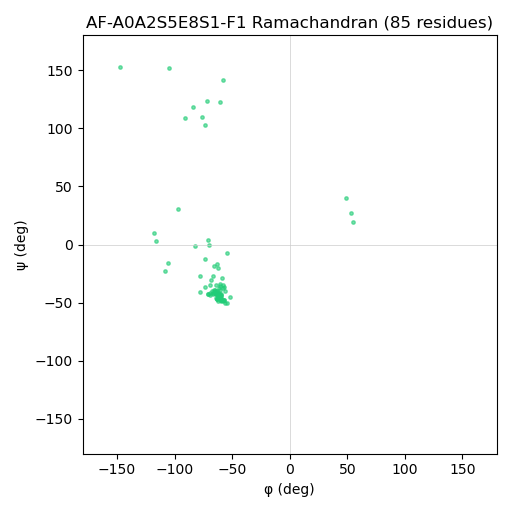 THR A C 1
ATOM 686 O O . THR A 1 85 ? 13.900 -4.679 -40.356 1.00 67.88 85 THR A O 1
ATOM 689 N N . PRO A 1 86 ? 15.463 -6.322 -40.370 1.00 66.38 86 PRO A N 1
ATOM 690 C CA . PRO A 1 86 ? 16.320 -5.674 -41.354 1.00 66.38 86 PRO A CA 1
ATOM 691 C C . PRO A 1 86 ? 15.559 -5.553 -42.678 1.00 66.38 86 PRO A C 1
ATOM 693 O O . PRO A 1 86 ? 14.786 -6.454 -43.012 1.00 66.38 86 PRO A O 1
ATOM 696 N N . ALA A 1 87 ? 15.748 -4.429 -43.371 1.00 60.84 87 ALA A N 1
ATOM 697 C CA . ALA A 1 87 ? 15.249 -4.236 -44.730 1.00 60.84 87 ALA A CA 1
ATOM 698 C C . ALA A 1 87 ? 15.917 -5.211 -45.708 1.00 60.84 87 ALA A C 1
ATOM 700 O O . ALA A 1 87 ? 17.106 -5.539 -45.478 1.00 60.84 87 ALA A O 1
#

Solvent-accessible surface area (backbone atoms only — not comparable to full-atom values): 5249 Å² total; per-residue (Å²):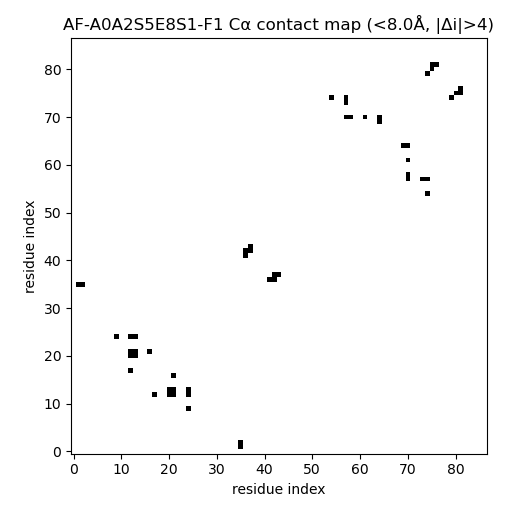 112,70,69,60,56,50,52,59,49,45,54,55,36,59,73,63,73,41,69,70,54,38,51,51,45,52,55,47,60,80,44,40,69,61,54,55,48,25,76,74,66,73,62,68,66,62,68,57,51,51,48,52,52,51,51,52,49,51,62,62,71,37,84,77,55,94,43,73,67,58,52,51,51,51,49,44,55,75,70,60,76,62,84,80,74,79,132